Protein AF-A0A9X3ZMH1-F1 (afdb_monomer)

Secondary structure (DSSP, 8-state):
---S--HHHHHHHHT--HHHHHHHHTT---S-HHHHHHHHHHHHHHHHHHHHHHHH--S----TTGGG-

Solvent-accessible surface area (backbone atoms only — not comparable to full-atom values): 4340 Å² total; per-residue (Å²): 127,88,89,70,79,51,63,62,56,49,12,65,73,54,76,48,51,50,66,56,52,53,29,48,77,66,71,69,49,86,65,72,54,68,62,51,51,53,36,50,52,52,52,52,50,57,51,52,52,53,54,52,55,67,72,71,70,80,75,85,77,83,48,82,73,65,74,73,112

Foldseek 3Di:
DPPDDDLVRLCVQLVHDSVQSVCLVVVNRPPDNVSSVVSVVVVVVVVVVVVVVVVVPPDDDDDPVNVPD

Nearest PDB structures (foldseek):
  2mqk-assembly1_A  TM=8.961E-01  e=1.724E-01  Muvirus mu
  3oqo-assembly1_C  TM=7.168E-01  e=4.152E-01  Bacillus subtilis
  7e5w-assembly2_C  TM=7.238E-01  e=6.052E-01  Staphylococcus aureus subsp. aureus N315
  2hsg-assembly1_A  TM=7.321E-01  e=6.444E-01  Priestia megaterium
  5ysz-assembly1_A-2  TM=7.241E-01  e=6.862E-01  Thermobifida fusca YX

Mean predicted aligned error: 9.59 Å

Sequence (69 aa):
TKNGMTQQQVANAIGKSVGTVSLYLRGAYNGKVEEVDQAVARLIGRHNDKVVERRFNSEFVSTHAAERC

Radius of gyration: 19.26 Å; Cα contacts (8 Å, |Δi|>4): 24; chains: 1; bounding box: 51×18×46 Å

Organism: Pasteurella multocida (NCBI:txid747)

InterPro domains:
  IPR001387 Cro/C1-type, helix-turn-helix domain [PF01381] (2-28)
  IPR001387 Cro/C1-type, helix-turn-helix domain [PS50943] (2-34)
  IPR001387 Cro/C1-type, helix-turn-helix domain [cd00093] (2-45)
  IPR010982 Lambda repressor-like, 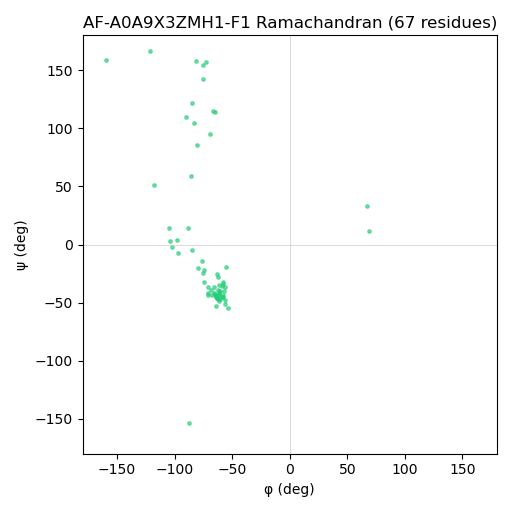DNA-binding domain superfamily [G3DSA:1.10.260.40] (1-48)
  IPR010982 Lambda repressor-like, DNA-binding domain superfamily [SSF47413] (2-52)

pLDDT: mean 82.9, std 15.01, range [44.59, 96.81]

Structure (mmCIF, N/CA/C/O backbone):
data_AF-A0A9X3ZMH1-F1
#
_entry.id   AF-A0A9X3ZMH1-F1
#
loop_
_atom_site.group_PDB
_atom_site.id
_atom_site.type_symbol
_atom_site.label_atom_id
_atom_site.label_alt_id
_atom_site.label_comp_id
_atom_site.label_asym_id
_atom_site.label_entity_id
_atom_site.label_seq_id
_atom_site.pdbx_PDB_ins_code
_atom_site.Cartn_x
_atom_si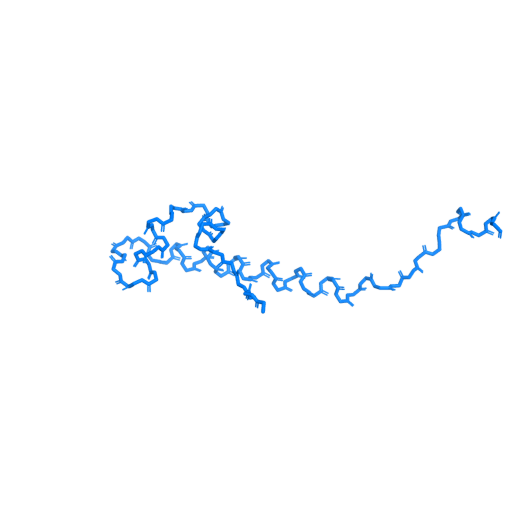te.Cartn_y
_atom_site.Cartn_z
_atom_site.occupancy
_atom_site.B_iso_or_equiv
_atom_site.auth_seq_id
_atom_site.auth_comp_id
_atom_site.auth_asym_id
_atom_site.auth_atom_id
_atom_site.pdbx_PDB_model_num
ATOM 1 N N . THR A 1 1 ? 15.647 -13.663 5.165 1.00 44.59 1 THR A N 1
ATOM 2 C CA . THR A 1 1 ? 15.511 -12.260 4.704 1.00 44.59 1 THR A CA 1
ATOM 3 C C . THR A 1 1 ? 14.028 -11.934 4.662 1.00 44.59 1 THR A C 1
ATOM 5 O O . THR A 1 1 ? 13.271 -12.771 4.188 1.00 44.59 1 THR A O 1
ATOM 8 N N . LYS A 1 2 ? 13.563 -10.835 5.277 1.00 52.72 2 LYS A N 1
ATOM 9 C CA . LYS A 1 2 ? 12.122 -10.512 5.379 1.00 52.72 2 LYS A CA 1
ATOM 10 C C . LYS A 1 2 ? 11.570 -10.143 3.990 1.00 52.72 2 LYS A C 1
ATOM 12 O O . LYS A 1 2 ? 11.693 -9.001 3.568 1.00 52.72 2 LYS A O 1
ATOM 17 N N . ASN A 1 3 ? 10.995 -11.117 3.284 1.00 68.12 3 ASN A N 1
ATOM 18 C CA . ASN A 1 3 ? 10.521 -10.995 1.899 1.00 68.12 3 ASN A CA 1
ATOM 19 C C . ASN A 1 3 ? 9.084 -10.446 1.817 1.00 68.12 3 ASN A C 1
ATOM 21 O O . ASN A 1 3 ? 8.191 -11.111 1.301 1.00 68.12 3 ASN A O 1
ATOM 25 N N . GLY A 1 4 ? 8.834 -9.250 2.350 1.00 81.44 4 GLY A N 1
ATOM 26 C CA . GLY A 1 4 ? 7.499 -8.648 2.308 1.00 81.44 4 GLY A CA 1
ATOM 27 C C . GLY A 1 4 ? 7.512 -7.136 2.499 1.00 81.44 4 GLY A C 1
ATOM 28 O O . GLY A 1 4 ? 8.470 -6.579 3.035 1.00 81.44 4 GLY A O 1
ATOM 29 N N . MET A 1 5 ? 6.442 -6.474 2.057 1.00 88.38 5 MET A N 1
ATOM 30 C CA . MET A 1 5 ? 6.244 -5.041 2.276 1.00 88.38 5 MET A CA 1
ATOM 31 C C . MET A 1 5 ? 5.822 -4.764 3.722 1.00 88.38 5 MET A C 1
ATOM 33 O O . MET A 1 5 ? 5.032 -5.503 4.310 1.00 88.38 5 MET A O 1
ATOM 37 N N . THR A 1 6 ? 6.311 -3.667 4.292 1.00 94.06 6 THR A N 1
ATOM 38 C CA . THR A 1 6 ? 5.814 -3.161 5.576 1.00 94.06 6 THR A CA 1
ATOM 39 C C . THR A 1 6 ? 4.424 -2.540 5.408 1.00 94.06 6 THR A C 1
ATOM 41 O O . THR A 1 6 ? 4.071 -2.076 4.324 1.00 94.06 6 THR A O 1
ATOM 44 N N . GLN A 1 7 ? 3.633 -2.456 6.486 1.00 93.56 7 GLN A N 1
ATOM 45 C CA . GLN A 1 7 ? 2.319 -1.789 6.433 1.00 93.56 7 GLN A CA 1
ATOM 46 C C . GLN A 1 7 ? 2.433 -0.327 5.971 1.00 93.56 7 GLN A C 1
ATOM 48 O O . GLN A 1 7 ? 1.557 0.148 5.258 1.00 93.56 7 GLN A O 1
ATOM 53 N N . GLN A 1 8 ? 3.538 0.356 6.299 1.00 95.56 8 GLN A N 1
ATOM 54 C CA . GLN A 1 8 ? 3.841 1.699 5.795 1.00 95.56 8 GLN A CA 1
ATOM 55 C C . GLN A 1 8 ? 4.018 1.720 4.272 1.00 95.56 8 GLN A C 1
ATOM 57 O O . GLN A 1 8 ? 3.470 2.588 3.598 1.00 95.56 8 GLN A O 1
ATOM 62 N N . GLN A 1 9 ? 4.773 0.768 3.722 1.00 94.12 9 GLN A N 1
ATOM 63 C CA . GLN A 1 9 ? 4.989 0.669 2.278 1.00 94.12 9 GLN A CA 1
ATOM 64 C C . GLN A 1 9 ? 3.687 0.350 1.542 1.00 94.12 9 GLN A C 1
ATOM 66 O O . GLN A 1 9 ? 3.395 0.979 0.527 1.00 94.12 9 GLN A O 1
ATOM 71 N N . VAL A 1 10 ? 2.879 -0.570 2.080 1.00 94.31 10 VAL A N 1
ATOM 72 C CA . VAL A 1 10 ? 1.557 -0.892 1.526 1.00 94.31 10 VAL A CA 1
ATOM 73 C C . VAL A 1 10 ? 0.649 0.335 1.566 1.00 94.31 10 VAL A C 1
ATOM 75 O O . VAL A 1 10 ? 0.084 0.687 0.537 1.00 94.31 10 VAL A O 1
ATOM 78 N N . ALA A 1 11 ? 0.564 1.023 2.709 1.00 95.75 11 ALA A N 1
ATOM 79 C CA . ALA A 1 11 ? -0.261 2.218 2.895 1.00 95.75 11 ALA A CA 1
ATOM 80 C C . ALA A 1 11 ? 0.073 3.313 1.870 1.00 95.75 11 ALA A C 1
ATOM 82 O O . ALA A 1 11 ? -0.820 3.807 1.177 1.00 95.75 11 ALA A O 1
ATOM 83 N N . ASN A 1 12 ? 1.366 3.605 1.695 1.00 95.44 12 ASN A N 1
ATOM 84 C CA . ASN A 1 12 ? 1.845 4.554 0.692 1.00 95.44 12 ASN A CA 1
ATOM 85 C C . ASN A 1 12 ? 1.475 4.112 -0.735 1.00 95.44 12 ASN A C 1
ATOM 87 O O . ASN A 1 12 ? 1.078 4.934 -1.554 1.00 95.44 12 ASN A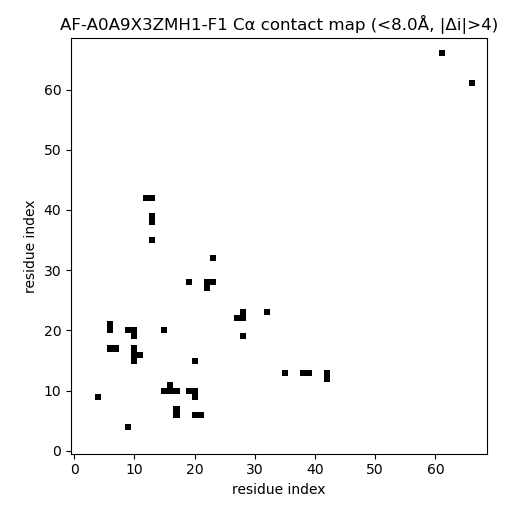 O 1
ATOM 91 N N . ALA A 1 13 ? 1.573 2.814 -1.038 1.00 93.25 13 ALA A N 1
ATOM 92 C CA . ALA A 1 13 ? 1.323 2.283 -2.376 1.00 93.25 13 ALA A CA 1
ATOM 93 C C . ALA A 1 13 ? -0.169 2.201 -2.759 1.00 93.25 13 ALA A C 1
ATOM 95 O O . ALA A 1 13 ? -0.490 2.201 -3.954 1.00 93.25 13 ALA A O 1
ATOM 96 N N . ILE A 1 14 ? -1.069 2.121 -1.771 1.00 94.44 14 ILE A N 1
ATOM 97 C CA . ILE A 1 14 ? -2.528 2.101 -1.973 1.00 94.44 14 ILE A CA 1
ATOM 98 C C . ILE A 1 14 ? -3.207 3.448 -1.675 1.00 94.44 14 ILE A C 1
ATOM 100 O O . ILE A 1 14 ? -4.421 3.558 -1.836 1.00 94.44 14 ILE A O 1
ATOM 104 N N . GLY A 1 15 ? -2.454 4.466 -1.242 1.00 93.50 15 GLY A N 1
ATOM 105 C C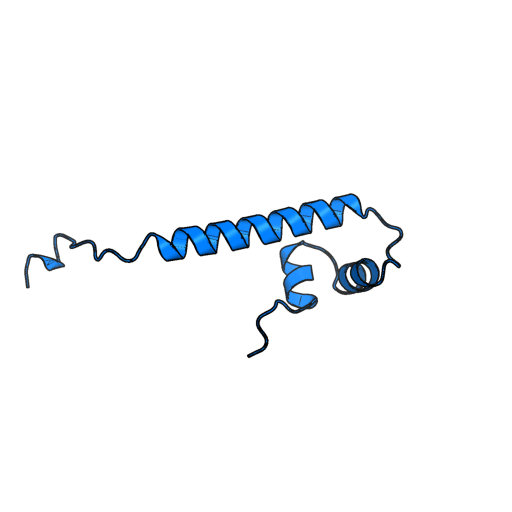A . GLY A 1 15 ? -2.985 5.797 -0.933 1.00 93.50 15 GLY A CA 1
ATOM 106 C C . GLY A 1 15 ? -3.922 5.821 0.280 1.00 93.50 15 GLY A C 1
ATOM 107 O O . GLY A 1 15 ? -4.893 6.575 0.298 1.00 93.50 15 GLY A O 1
ATOM 108 N N . LYS A 1 16 ? -3.673 4.969 1.281 1.00 94.06 16 LYS A N 1
ATOM 109 C CA . LYS A 1 16 ? -4.452 4.909 2.531 1.00 94.06 16 LYS A CA 1
ATOM 110 C C . LYS A 1 16 ? -3.530 5.145 3.728 1.00 94.06 16 LYS A C 1
ATOM 112 O O . LYS A 1 16 ? -2.311 5.099 3.606 1.00 94.06 16 LYS A O 1
ATOM 117 N N . SER A 1 17 ? -4.105 5.401 4.902 1.00 95.31 17 SER A N 1
ATOM 118 C CA . SER A 1 17 ? -3.307 5.561 6.122 1.00 95.31 17 SER A CA 1
ATOM 119 C C . SER A 1 17 ? -2.812 4.207 6.644 1.00 95.31 17 SER A C 1
ATOM 121 O O . SER A 1 17 ? -3.460 3.176 6.447 1.00 95.31 17 SER A O 1
ATOM 123 N N . VAL A 1 18 ? -1.695 4.205 7.378 1.00 96.25 18 VAL A N 1
ATOM 124 C CA . VAL A 1 18 ? -1.205 2.993 8.061 1.00 96.25 18 VAL A CA 1
ATOM 125 C C . VAL A 1 18 ? -2.244 2.462 9.048 1.00 96.25 18 VAL A C 1
ATOM 127 O O . VAL A 1 18 ? -2.426 1.253 9.154 1.00 96.25 18 VAL A O 1
ATOM 130 N N . GLY A 1 19 ? -2.986 3.356 9.713 1.00 96.19 19 GLY A N 1
ATOM 131 C CA . GLY A 1 19 ? -4.092 2.986 10.597 1.00 96.19 19 GLY A CA 1
ATOM 132 C C . GLY A 1 19 ? -5.207 2.245 9.858 1.00 96.19 19 GLY A C 1
ATOM 133 O O . GLY A 1 19 ? -5.671 1.215 10.335 1.00 96.19 19 GLY A O 1
ATOM 134 N N . THR A 1 20 ? -5.576 2.702 8.658 1.00 95.06 20 THR A N 1
ATOM 135 C CA . THR A 1 20 ? -6.554 2.019 7.796 1.00 95.06 20 THR A CA 1
ATOM 136 C C . THR A 1 20 ? -6.080 0.618 7.425 1.00 95.06 20 THR A C 1
ATOM 138 O O . THR A 1 20 ? -6.841 -0.329 7.581 1.00 95.06 20 THR A O 1
ATOM 141 N N . VAL A 1 21 ? -4.822 0.467 6.997 1.00 95.25 21 VAL A N 1
ATOM 142 C CA . VAL A 1 21 ? -4.240 -0.849 6.678 1.00 95.25 21 VAL A CA 1
ATOM 143 C C . VAL A 1 21 ? -4.227 -1.755 7.910 1.00 95.25 21 VAL A C 1
ATOM 145 O O . VAL A 1 21 ? -4.604 -2.919 7.823 1.00 95.25 21 VAL A O 1
ATOM 148 N N . SER A 1 22 ? -3.854 -1.223 9.074 1.00 96.81 22 SER A N 1
ATOM 149 C CA . SER A 1 22 ? -3.815 -1.976 10.330 1.00 96.81 22 SER A CA 1
ATOM 150 C C . SER A 1 22 ? -5.202 -2.459 10.767 1.00 96.81 22 SER A C 1
ATOM 152 O O . SER A 1 22 ? -5.360 -3.621 11.134 1.00 96.81 22 SER A O 1
ATOM 154 N N . LEU A 1 23 ? -6.220 -1.594 10.694 1.00 96.38 23 LEU A N 1
ATOM 155 C CA . LEU A 1 23 ? -7.610 -1.948 11.002 1.00 96.38 23 LEU A CA 1
ATOM 156 C C . LEU A 1 23 ? -8.169 -2.963 10.007 1.00 96.38 23 LEU A C 1
ATOM 158 O O . LEU A 1 23 ? -8.834 -3.911 10.417 1.00 96.38 23 LEU A O 1
ATOM 162 N N . TYR A 1 24 ? -7.873 -2.778 8.720 1.00 95.88 24 TYR A N 1
ATOM 163 C CA . TYR A 1 24 ? -8.309 -3.672 7.656 1.00 95.88 24 TYR A CA 1
ATOM 164 C C . TYR A 1 24 ? -7.725 -5.079 7.850 1.00 95.88 24 TYR A C 1
ATOM 166 O O . TYR A 1 24 ? -8.473 -6.049 7.870 1.00 95.88 24 TYR A O 1
ATOM 174 N N . LEU A 1 25 ? -6.422 -5.194 8.136 1.00 93.75 25 LEU A N 1
ATOM 175 C CA . LEU A 1 25 ? -5.775 -6.481 8.436 1.00 93.75 25 LEU A CA 1
ATOM 176 C C . LEU A 1 25 ? -6.327 -7.165 9.695 1.00 93.75 25 LEU A C 1
ATOM 178 O O . LEU A 1 25 ? -6.270 -8.386 9.804 1.00 93.75 25 LEU A O 1
ATOM 182 N N . ARG A 1 26 ? -6.841 -6.391 10.656 1.00 95.38 26 ARG A N 1
ATOM 183 C CA . ARG A 1 26 ? -7.473 -6.906 11.881 1.00 95.38 26 ARG A CA 1
ATOM 184 C C . ARG A 1 26 ? -8.957 -7.245 11.701 1.00 95.38 26 ARG A C 1
ATOM 186 O O . ARG A 1 26 ? -9.566 -7.714 12.655 1.00 95.38 26 ARG A O 1
ATOM 193 N N . GLY A 1 27 ? -9.553 -6.960 10.540 1.00 93.62 27 GLY A N 1
ATOM 194 C CA . GLY A 1 27 ? -10.994 -7.111 10.309 1.00 93.62 27 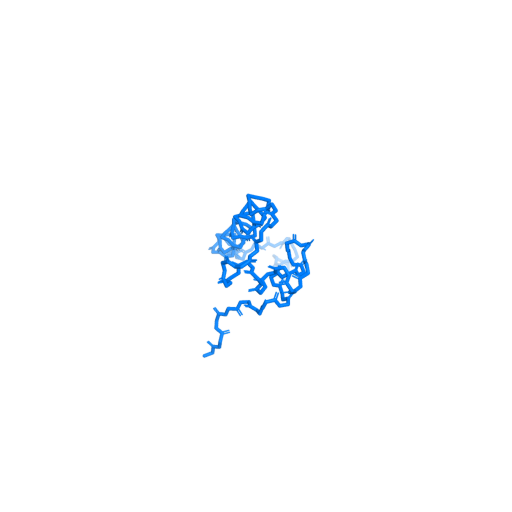GLY A CA 1
ATOM 195 C C . GLY A 1 27 ? -11.868 -6.108 11.075 1.00 93.62 27 GLY A C 1
ATOM 196 O O . GLY A 1 27 ? -13.078 -6.273 11.133 1.00 93.62 27 GLY A O 1
ATOM 197 N N . ALA A 1 28 ? -11.271 -5.066 11.663 1.00 95.19 28 ALA A N 1
ATOM 198 C CA . ALA A 1 28 ? -11.965 -4.049 12.461 1.00 95.19 28 ALA A CA 1
ATOM 199 C C . ALA A 1 28 ? -12.281 -2.771 11.659 1.00 95.19 28 ALA A C 1
ATOM 201 O O . ALA A 1 28 ? -12.732 -1.766 12.213 1.00 95.19 28 ALA A O 1
ATOM 202 N N . TYR A 1 29 ? -11.978 -2.760 10.360 1.00 93.62 29 TYR A N 1
ATOM 203 C CA . TYR A 1 29 ? -12.244 -1.620 9.494 1.00 93.62 29 TYR A CA 1
ATOM 204 C C . TYR A 1 29 ? -13.694 -1.635 9.003 1.00 93.62 29 TYR A C 1
ATOM 206 O O . TYR A 1 29 ? -14.031 -2.361 8.077 1.00 93.62 29 TYR A O 1
ATOM 214 N N . ASN A 1 30 ? -14.526 -0.769 9.580 1.00 91.31 30 ASN A N 1
ATOM 215 C CA . ASN A 1 30 ? -15.946 -0.622 9.221 1.00 91.31 30 ASN A CA 1
ATOM 216 C C . ASN A 1 30 ? -16.189 0.383 8.076 1.00 91.31 30 ASN A C 1
ATOM 218 O O . ASN A 1 30 ? -17.301 0.873 7.899 1.00 91.31 30 ASN A O 1
ATOM 222 N N . GLY A 1 31 ? -15.135 0.775 7.356 1.00 92.00 31 GLY A N 1
ATOM 223 C CA . GLY A 1 31 ? -15.241 1.691 6.224 1.00 92.00 31 GLY A CA 1
ATOM 224 C C . GLY A 1 31 ? -15.540 0.960 4.917 1.00 92.00 31 GLY A C 1
ATOM 225 O O . GLY A 1 31 ? -16.097 -0.134 4.891 1.00 92.00 31 GLY A O 1
ATOM 226 N N . LYS A 1 32 ? -15.124 1.558 3.801 1.00 91.81 32 LYS A N 1
ATOM 227 C CA . LYS A 1 32 ? -15.295 0.965 2.472 1.00 91.81 32 LYS A CA 1
ATOM 228 C C . LYS A 1 32 ? -14.217 -0.087 2.206 1.00 91.81 32 LYS A C 1
ATOM 230 O O . LYS A 1 32 ? -13.166 0.220 1.644 1.00 91.81 32 LYS A O 1
ATOM 235 N N . VAL A 1 33 ? -14.471 -1.314 2.654 1.00 94.06 33 VAL A N 1
ATOM 236 C CA . VAL A 1 33 ? -13.569 -2.472 2.508 1.00 94.06 33 VAL A CA 1
ATOM 237 C C . VAL A 1 33 ? -13.264 -2.751 1.032 1.00 94.06 33 VAL A C 1
ATOM 239 O O . VAL A 1 33 ? -12.097 -2.861 0.668 1.00 94.06 33 VAL A O 1
ATOM 242 N N . GLU A 1 34 ? -14.281 -2.703 0.169 1.00 93.94 34 GLU A N 1
ATOM 243 C CA . GLU A 1 34 ? -14.149 -2.944 -1.277 1.00 93.94 34 GLU A CA 1
ATOM 244 C C . GLU A 1 34 ? -13.129 -2.013 -1.956 1.00 93.94 34 GLU A C 1
ATOM 246 O O . GLU A 1 34 ? -12.379 -2.430 -2.839 1.00 93.94 34 GLU A O 1
ATOM 251 N N . GLU A 1 35 ? -13.044 -0.745 -1.533 1.00 92.94 35 GLU A N 1
ATOM 252 C CA . GLU A 1 35 ? -12.047 0.188 -2.075 1.00 92.94 35 GLU A CA 1
ATOM 253 C C . GLU A 1 35 ? -10.616 -0.239 -1.717 1.00 92.94 35 GLU A C 1
ATOM 255 O O . GLU A 1 35 ? -9.690 -0.051 -2.513 1.00 92.94 35 GLU A O 1
ATOM 260 N N . VAL A 1 36 ? -10.424 -0.784 -0.512 1.00 93.56 36 VAL A N 1
ATOM 261 C CA . VAL A 1 36 ? -9.128 -1.293 -0.051 1.00 93.56 36 VAL A CA 1
ATOM 262 C C . VAL A 1 36 ? -8.782 -2.573 -0.807 1.00 93.56 36 VAL A C 1
ATOM 264 O O . VAL A 1 36 ? -7.666 -2.671 -1.316 1.00 93.56 36 VAL A O 1
ATOM 267 N N . ASP A 1 37 ? -9.744 -3.481 -0.986 1.00 94.38 37 ASP A N 1
ATOM 268 C CA . ASP A 1 37 ? -9.575 -4.725 -1.747 1.00 94.38 37 ASP A CA 1
ATOM 269 C C . ASP A 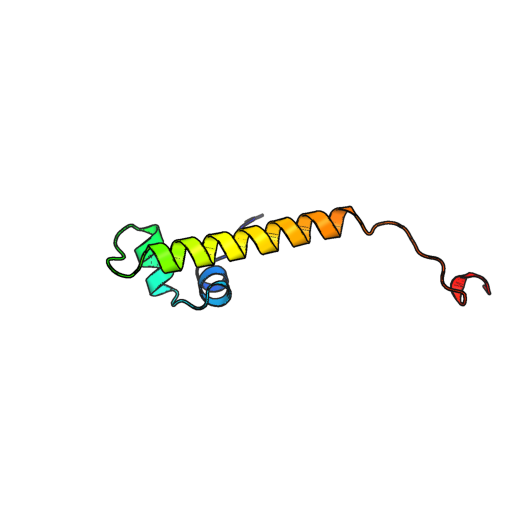1 37 ? -9.112 -4.448 -3.176 1.00 94.38 37 ASP A C 1
ATOM 271 O O . ASP A 1 37 ? -8.090 -4.969 -3.630 1.00 94.38 37 ASP A O 1
ATOM 275 N N . GLN A 1 38 ? -9.813 -3.557 -3.880 1.00 96.00 38 GLN A N 1
ATOM 276 C CA . GLN A 1 38 ? -9.456 -3.180 -5.244 1.00 96.00 38 GLN A CA 1
ATOM 277 C C . GLN A 1 38 ? -8.070 -2.526 -5.315 1.00 96.00 38 GLN A C 1
ATOM 279 O O . GLN A 1 38 ? -7.312 -2.763 -6.259 1.00 96.00 38 GLN A O 1
ATOM 284 N N . ALA A 1 39 ? -7.711 -1.691 -4.336 1.00 93.31 39 ALA A N 1
ATOM 285 C CA . ALA A 1 39 ? -6.402 -1.047 -4.304 1.00 93.31 39 ALA A CA 1
ATOM 286 C C . ALA A 1 39 ? -5.265 -2.051 -4.055 1.00 93.31 39 ALA A C 1
ATOM 288 O O . ALA A 1 39 ? -4.215 -1.957 -4.697 1.00 93.31 39 ALA A O 1
ATOM 289 N N . VAL A 1 40 ? -5.491 -3.034 -3.182 1.00 93.62 40 VAL A N 1
ATOM 290 C CA . VAL A 1 40 ? -4.553 -4.133 -2.922 1.00 93.62 40 VAL A CA 1
ATOM 291 C C . VAL A 1 40 ? -4.426 -5.037 -4.150 1.00 93.62 40 VAL A C 1
ATOM 293 O O . VAL A 1 40 ? -3.304 -5.339 -4.558 1.00 93.62 40 VAL A O 1
ATOM 296 N N . ALA A 1 41 ? -5.533 -5.387 -4.810 1.00 94.50 41 ALA A N 1
ATOM 297 C CA . ALA A 1 41 ? -5.520 -6.175 -6.042 1.00 94.50 41 ALA A CA 1
ATOM 298 C C . ALA A 1 41 ? -4.691 -5.497 -7.147 1.00 94.50 41 ALA A C 1
ATOM 300 O O . ALA A 1 41 ? -3.825 -6.129 -7.755 1.00 94.50 41 ALA A O 1
ATOM 301 N N . ARG A 1 42 ? -4.868 -4.181 -7.348 1.00 93.19 42 ARG A N 1
ATOM 302 C CA . ARG A 1 42 ? -4.041 -3.396 -8.283 1.00 93.19 42 ARG A CA 1
ATOM 303 C C . ARG A 1 42 ? -2.561 -3.395 -7.900 1.00 93.19 42 ARG A C 1
ATOM 305 O O . ARG A 1 42 ? -1.702 -3.468 -8.777 1.00 93.19 42 ARG A O 1
ATOM 312 N N . LEU A 1 43 ? -2.242 -3.285 -6.609 1.00 91.81 43 LEU A N 1
ATOM 313 C CA . LEU A 1 43 ? -0.857 -3.309 -6.135 1.00 91.81 43 LEU A CA 1
ATOM 314 C C . LEU A 1 43 ? -0.180 -4.650 -6.443 1.00 91.81 43 LEU A C 1
ATOM 316 O O . LEU A 1 43 ? 0.942 -4.653 -6.950 1.00 91.81 43 LEU A O 1
ATOM 320 N N . ILE A 1 44 ? -0.870 -5.758 -6.168 1.00 91.12 44 ILE A N 1
ATOM 321 C CA . ILE A 1 44 ? -0.383 -7.115 -6.440 1.00 91.12 44 ILE A CA 1
ATOM 322 C C . ILE A 1 44 ? -0.218 -7.331 -7.948 1.00 91.12 44 ILE A C 1
ATOM 324 O O . ILE A 1 44 ? 0.834 -7.808 -8.366 1.00 91.12 44 ILE A O 1
ATOM 328 N N . GLY A 1 45 ? -1.192 -6.905 -8.762 1.00 91.19 45 GLY A N 1
ATOM 329 C CA . GLY A 1 45 ? -1.113 -6.971 -10.226 1.00 91.19 45 GLY A CA 1
ATOM 330 C C . GLY A 1 45 ? 0.155 -6.307 -10.767 1.00 91.19 45 GLY A C 1
ATOM 331 O O . GLY A 1 45 ? 0.989 -6.975 -11.368 1.00 91.19 45 GLY A O 1
ATOM 332 N N . ARG A 1 46 ? 0.399 -5.039 -10.403 1.00 87.69 46 ARG A N 1
ATOM 333 C CA . ARG A 1 46 ? 1.623 -4.314 -10.806 1.00 87.69 46 ARG A CA 1
ATOM 334 C C . ARG A 1 46 ? 2.913 -5.007 -10.372 1.00 87.69 46 ARG A C 1
ATOM 336 O O . ARG A 1 46 ? 3.939 -4.867 -11.032 1.00 87.69 46 ARG A O 1
ATOM 343 N N . HIS A 1 47 ? 2.908 -5.666 -9.215 1.00 85.06 47 HIS A N 1
ATOM 344 C CA . HIS A 1 47 ? 4.086 -6.386 -8.746 1.00 85.06 47 HIS A CA 1
ATOM 345 C C . HIS A 1 47 ? 4.328 -7.647 -9.582 1.00 85.06 47 HIS A C 1
ATOM 347 O O . HIS A 1 47 ? 5.469 -7.923 -9.945 1.00 85.06 47 HIS A O 1
ATOM 353 N N . ASN A 1 48 ? 3.267 -8.378 -9.921 1.00 82.69 48 ASN A N 1
ATOM 354 C CA . ASN A 1 48 ? 3.351 -9.555 -10.779 1.00 82.69 48 ASN A CA 1
ATOM 355 C C . ASN A 1 48 ? 3.816 -9.181 -12.191 1.00 82.69 48 ASN A C 1
ATOM 357 O O . ASN A 1 48 ? 4.754 -9.801 -12.686 1.00 82.69 48 ASN A O 1
ATOM 361 N N . ASP A 1 49 ? 3.269 -8.114 -12.775 1.00 78.06 49 ASP A N 1
ATOM 362 C CA . ASP A 1 49 ? 3.661 -7.634 -14.107 1.00 78.06 49 ASP A CA 1
ATOM 363 C C . ASP A 1 49 ? 5.156 -7.275 -14.158 1.00 78.06 49 ASP A C 1
ATOM 365 O O . ASP A 1 49 ? 5.890 -7.733 -15.032 1.00 78.06 49 ASP A O 1
ATOM 369 N N . LYS A 1 50 ? 5.660 -6.555 -13.144 1.00 70.50 50 LYS A N 1
ATOM 370 C CA . LYS A 1 50 ? 7.095 -6.232 -13.023 1.00 70.50 50 LYS A CA 1
ATOM 371 C C . LYS A 1 50 ? 7.987 -7.465 -12.900 1.00 70.50 50 LYS A C 1
ATOM 373 O O . LYS A 1 50 ? 9.133 -7.449 -13.348 1.00 70.50 50 LYS A O 1
ATOM 378 N N . VAL A 1 51 ? 7.513 -8.513 -12.227 1.00 67.81 51 VAL A N 1
ATOM 379 C CA . VAL A 1 51 ? 8.263 -9.769 -12.097 1.00 67.81 51 VAL A CA 1
ATOM 380 C C . VAL A 1 51 ? 8.306 -10.507 -13.434 1.00 67.81 51 VAL A C 1
ATOM 382 O O . VAL A 1 51 ? 9.344 -11.083 -13.758 1.00 67.81 51 VAL A O 1
ATOM 385 N N . VAL A 1 52 ? 7.225 -10.456 -14.218 1.00 61.12 52 VAL A N 1
ATOM 386 C CA . VAL A 1 52 ? 7.182 -11.013 -15.575 1.00 61.12 52 VAL A CA 1
ATOM 387 C C . VAL A 1 52 ? 8.166 -10.268 -16.479 1.00 61.12 52 VAL A C 1
ATOM 389 O O . VAL A 1 52 ? 9.059 -10.908 -17.024 1.00 61.12 52 VAL A O 1
ATO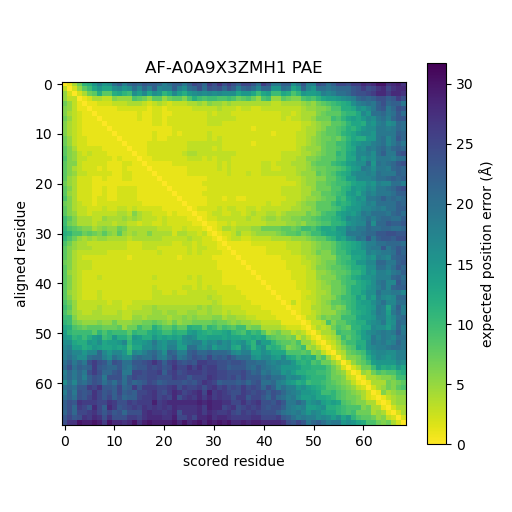M 392 N N . GLU A 1 53 ? 8.116 -8.935 -16.552 1.00 58.50 53 GLU A N 1
ATOM 393 C CA . GLU A 1 53 ? 9.041 -8.142 -17.386 1.00 58.50 53 GLU A CA 1
ATOM 394 C C . GLU A 1 53 ? 10.522 -8.382 -17.050 1.00 58.50 53 GLU A C 1
ATOM 396 O O . GLU A 1 53 ? 11.355 -8.519 -17.945 1.00 58.50 53 GLU A O 1
ATOM 401 N N . ARG A 1 54 ? 10.867 -8.509 -15.760 1.00 57.94 54 ARG A N 1
ATOM 402 C CA . ARG A 1 54 ? 12.247 -8.807 -15.329 1.00 57.94 54 ARG A CA 1
ATOM 403 C C . ARG A 1 54 ? 12.763 -10.162 -15.803 1.00 57.94 54 ARG A C 1
ATOM 405 O O . ARG A 1 54 ? 13.974 -10.328 -15.898 1.00 57.94 54 ARG A O 1
ATOM 412 N N . ARG A 1 55 ? 11.883 -11.130 -16.068 1.00 58.91 55 ARG A N 1
ATOM 413 C CA . ARG A 1 55 ? 12.282 -12.434 -16.619 1.00 58.91 55 ARG A CA 1
ATOM 414 C C . ARG A 1 55 ? 12.534 -12.385 -18.127 1.00 58.91 55 ARG A C 1
ATOM 416 O O . ARG A 1 55 ? 13.228 -13.262 -18.620 1.00 58.91 55 ARG A O 1
ATOM 423 N N . PHE A 1 56 ? 12.000 -11.390 -18.838 1.00 54.97 56 PHE A N 1
ATOM 424 C CA . PHE A 1 56 ? 12.020 -11.339 -20.304 1.00 54.97 56 PHE A CA 1
ATOM 425 C C . PHE A 1 56 ? 13.146 -10.491 -20.914 1.00 54.97 56 PHE A C 1
ATOM 427 O O . PHE A 1 56 ? 13.322 -10.535 -22.124 1.00 54.97 56 PHE A O 1
ATOM 434 N N . ASN A 1 57 ? 13.931 -9.748 -20.126 1.00 57.31 57 ASN A N 1
ATOM 435 C CA . ASN A 1 57 ? 14.889 -8.770 -20.664 1.00 57.31 57 ASN A CA 1
ATOM 436 C C . ASN A 1 57 ? 16.355 -9.096 -20.314 1.00 57.31 57 ASN A C 1
ATOM 438 O O . ASN A 1 57 ? 17.072 -8.265 -19.759 1.00 57.31 57 ASN A O 1
ATOM 442 N N . SER A 1 58 ? 16.792 -10.334 -20.576 1.00 60.03 58 SER A N 1
ATOM 443 C CA . SER A 1 58 ? 18.184 -10.768 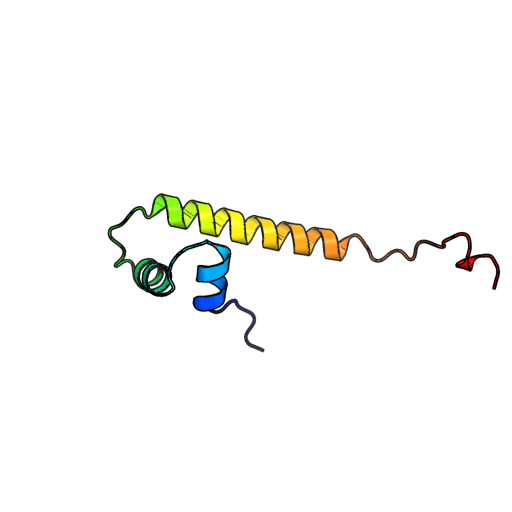-20.347 1.00 60.03 58 SER A CA 1
ATOM 444 C C . SER A 1 58 ? 19.030 -10.875 -21.615 1.00 60.03 58 SER A C 1
ATOM 446 O O . SER A 1 58 ? 20.177 -11.310 -21.534 1.00 60.03 58 SER A O 1
ATOM 448 N N . GLU A 1 59 ? 18.496 -10.524 -22.783 1.00 66.81 59 GLU A N 1
ATOM 449 C CA . GLU A 1 59 ? 19.277 -10.546 -24.018 1.00 66.81 59 GLU A CA 1
ATOM 450 C C . GLU A 1 59 ? 20.054 -9.236 -24.170 1.00 66.81 59 GLU A C 1
ATOM 452 O O . GLU A 1 59 ? 19.497 -8.138 -24.156 1.00 66.81 59 GLU A O 1
ATOM 457 N N . PHE A 1 60 ? 21.377 -9.356 -24.275 1.00 66.50 60 PHE A N 1
ATOM 458 C CA . PHE A 1 60 ? 22.255 -8.244 -24.608 1.00 66.50 60 PHE A CA 1
ATOM 459 C C . PHE A 1 60 ? 21.944 -7.778 -26.034 1.00 66.50 60 PHE A C 1
ATOM 461 O O . PHE A 1 60 ? 22.174 -8.512 -26.993 1.00 66.50 60 PHE A O 1
ATOM 468 N N . VAL A 1 61 ? 21.434 -6.556 -26.178 1.00 71.00 61 VAL A N 1
ATOM 469 C CA . VAL A 1 61 ? 21.202 -5.938 -27.488 1.00 71.00 61 VAL A CA 1
ATOM 470 C C . VAL A 1 61 ? 22.458 -5.164 -27.884 1.00 71.00 61 VAL A C 1
ATOM 472 O O . VAL A 1 61 ? 22.772 -4.133 -27.284 1.00 71.00 61 VAL A O 1
ATOM 475 N N . SER A 1 62 ? 23.192 -5.651 -28.890 1.00 71.06 62 SER A N 1
ATOM 476 C CA . SER A 1 62 ? 24.347 -4.934 -29.435 1.00 71.06 62 SER A CA 1
ATOM 477 C C . SER A 1 62 ? 23.878 -3.655 -30.127 1.00 71.06 62 SER A C 1
ATOM 479 O O . SER A 1 62 ? 23.169 -3.689 -31.131 1.00 71.06 62 SER A O 1
ATOM 481 N N . THR A 1 63 ? 24.270 -2.507 -29.585 1.00 77.75 63 THR A N 1
ATOM 482 C CA . THR A 1 63 ? 24.089 -1.218 -30.262 1.00 77.75 63 THR A CA 1
ATOM 483 C C . THR A 1 63 ? 25.213 -1.010 -31.277 1.00 77.75 63 THR A C 1
ATOM 485 O O . THR A 1 63 ? 26.298 -1.560 -31.111 1.00 77.75 63 THR A O 1
ATOM 488 N N . HIS A 1 64 ? 25.012 -0.165 -32.292 1.00 72.81 64 HIS A N 1
ATOM 489 C CA . HIS A 1 64 ? 26.048 0.154 -33.293 1.00 72.81 64 HIS A CA 1
ATOM 490 C C . HIS A 1 64 ? 27.376 0.671 -32.703 1.00 72.81 64 HIS A C 1
ATOM 492 O O . HIS A 1 64 ? 28.409 0.636 -33.366 1.00 72.81 64 HIS A O 1
ATOM 498 N N . ALA A 1 65 ? 27.367 1.157 -31.458 1.00 69.31 65 ALA A N 1
ATOM 499 C CA . ALA A 1 65 ? 28.579 1.521 -30.731 1.00 69.31 65 ALA A CA 1
ATOM 500 C C . ALA A 1 65 ? 29.365 0.294 -30.227 1.00 69.31 65 ALA A C 1
ATOM 502 O O . ALA A 1 65 ? 30.588 0.342 -30.183 1.00 69.31 65 ALA A O 1
ATOM 503 N N . ALA A 1 66 ? 28.681 -0.804 -29.890 1.00 64.62 66 ALA A N 1
ATOM 504 C CA . ALA A 1 66 ? 29.295 -2.059 -29.456 1.00 64.62 66 ALA A CA 1
ATOM 505 C C . ALA A 1 66 ? 29.942 -2.841 -30.615 1.00 64.62 66 ALA A C 1
ATOM 507 O O . ALA A 1 66 ? 30.842 -3.637 -30.378 1.00 64.62 66 ALA A O 1
ATOM 508 N N . GLU A 1 67 ? 29.520 -2.596 -31.861 1.00 63.75 67 GLU A N 1
ATOM 509 C CA . GLU A 1 67 ? 30.099 -3.215 -33.067 1.00 63.75 67 GLU A CA 1
ATOM 510 C C . GLU A 1 67 ? 31.458 -2.614 -33.473 1.00 63.75 67 GLU A C 1
ATOM 512 O O . GLU A 1 67 ? 32.143 -3.172 -34.325 1.00 63.75 67 GLU A O 1
ATOM 517 N N . ARG A 1 68 ? 31.838 -1.455 -32.913 1.00 60.81 68 ARG A N 1
ATOM 518 C CA . ARG A 1 68 ? 33.032 -0.691 -33.322 1.00 60.81 68 ARG A CA 1
ATOM 519 C C . ARG A 1 68 ? 34.216 -0.785 -32.347 1.00 60.81 68 ARG A C 1
ATOM 521 O O . ARG A 1 68 ? 35.136 0.025 -32.468 1.00 60.81 68 ARG A O 1
ATOM 528 N N . CYS A 1 69 ? 34.199 -1.726 -31.402 1.00 54.44 69 CYS A N 1
ATOM 529 C CA . CYS A 1 69 ? 35.331 -2.017 -30.513 1.00 54.44 69 CYS A CA 1
ATOM 530 C C . CYS A 1 69 ? 36.143 -3.218 -30.996 1.00 54.44 69 CYS A C 1
ATOM 532 O O .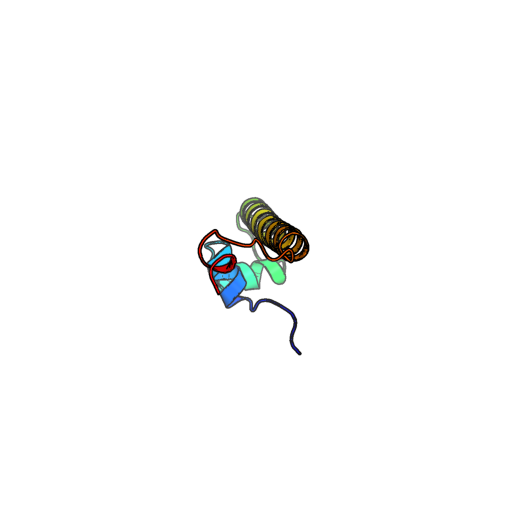 CYS A 1 69 ? 35.522 -4.205 -31.444 1.00 54.44 69 CYS A O 1
#